Protein AF-Q9XST3-F1 (afdb_monomer_lite)

Structure (mmCIF, N/CA/C/O backbone):
data_AF-Q9XST3-F1
#
_entry.id   AF-Q9XST3-F1
#
loop_
_atom_site.group_PDB
_atom_site.id
_atom_site.type_symbol
_atom_site.label_atom_id
_atom_site.label_alt_id
_atom_site.label_comp_id
_atom_site.label_asym_id
_atom_site.label_entity_id
_atom_site.label_seq_id
_atom_site.pdbx_PDB_ins_code
_atom_site.Cartn_x
_atom_site.Cartn_y
_atom_site.Cartn_z
_atom_site.occupancy
_atom_site.B_iso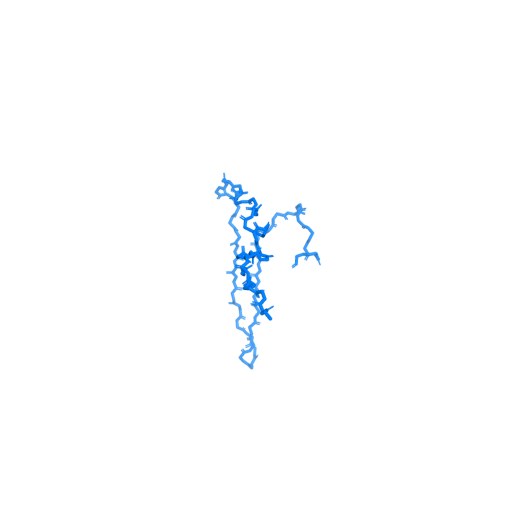_or_equiv
_atom_site.auth_seq_id
_atom_site.auth_comp_id
_atom_site.auth_asym_id
_atom_site.auth_atom_id
_atom_site.pdbx_PDB_model_num
ATOM 1 N N . MET A 1 1 ? 47.473 -15.758 29.747 1.00 46.44 1 MET A N 1
ATOM 2 C CA . MET A 1 1 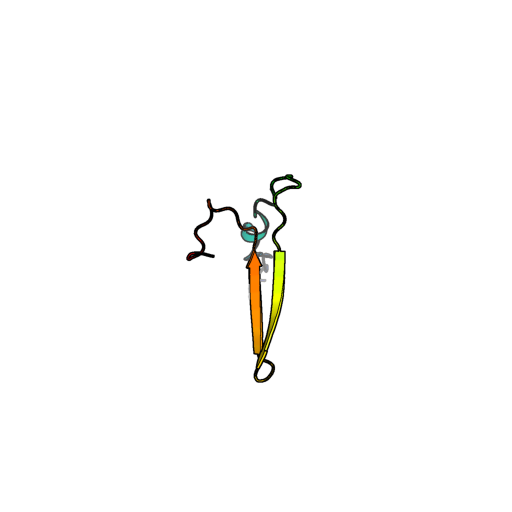? 47.742 -14.831 28.627 1.00 46.44 1 MET A CA 1
ATOM 3 C C . MET A 1 1 ? 46.473 -14.748 27.798 1.00 46.44 1 MET A C 1
ATOM 5 O O . MET A 1 1 ? 46.185 -15.689 27.074 1.00 46.44 1 MET A O 1
ATOM 9 N N . SER A 1 2 ? 45.650 -13.720 28.013 1.00 55.72 2 SER A N 1
ATOM 10 C CA . SER A 1 2 ? 44.386 -13.570 27.280 1.00 55.72 2 SER A CA 1
ATOM 11 C C . SER A 1 2 ? 44.685 -12.959 25.916 1.00 55.72 2 SER A C 1
ATOM 13 O O . SER A 1 2 ? 45.294 -11.894 25.852 1.00 55.72 2 SER A O 1
ATOM 15 N N . ALA A 1 3 ? 44.310 -13.649 24.842 1.00 65.19 3 ALA A N 1
ATOM 16 C CA . ALA A 1 3 ? 44.471 -13.148 23.484 1.00 65.19 3 ALA A CA 1
ATOM 17 C C . ALA A 1 3 ? 43.594 -11.901 23.286 1.00 65.19 3 ALA A C 1
ATOM 19 O O . ALA A 1 3 ? 42.422 -11.895 23.661 1.00 65.19 3 ALA A O 1
ATOM 20 N N . ILE A 1 4 ? 44.172 -10.844 22.715 1.00 68.38 4 ILE A N 1
ATOM 21 C CA . ILE A 1 4 ? 43.434 -9.653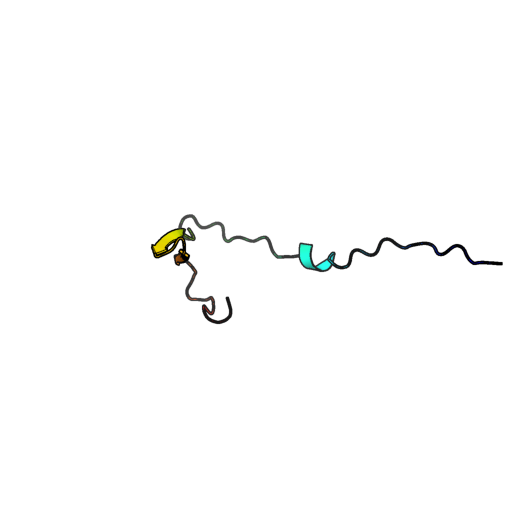 22.291 1.00 68.38 4 ILE A CA 1
ATOM 22 C C . ILE A 1 4 ? 42.521 -10.085 21.145 1.00 68.38 4 ILE A C 1
ATOM 24 O O . ILE A 1 4 ? 42.991 -10.463 20.072 1.00 68.38 4 ILE A O 1
ATOM 28 N N . GLN A 1 5 ? 41.213 -10.067 21.386 1.00 68.81 5 GLN A N 1
ATOM 29 C CA . GLN A 1 5 ? 40.228 -10.400 20.371 1.00 68.81 5 GLN A CA 1
ATOM 30 C C . GLN A 1 5 ? 40.052 -9.181 19.465 1.00 68.81 5 GLN A C 1
ATOM 32 O O . GLN A 1 5 ? 39.466 -8.174 19.854 1.00 68.81 5 GLN A O 1
ATOM 37 N N . ASN A 1 6 ? 40.638 -9.256 18.271 1.00 68.38 6 ASN A N 1
ATOM 38 C CA . ASN A 1 6 ? 40.492 -8.240 17.238 1.00 68.38 6 ASN A CA 1
ATOM 39 C C . ASN A 1 6 ? 39.045 -8.301 16.724 1.00 68.38 6 ASN A C 1
ATOM 41 O O . ASN A 1 6 ? 38.687 -9.220 15.978 1.00 68.38 6 ASN A O 1
ATOM 45 N N . LEU A 1 7 ? 38.191 -7.392 17.205 1.00 69.12 7 LEU A N 1
ATOM 46 C CA . LEU A 1 7 ? 36.795 -7.302 16.788 1.00 69.12 7 LEU A CA 1
ATOM 47 C C . LEU A 1 7 ? 36.768 -6.813 15.338 1.00 69.12 7 LEU A C 1
ATOM 49 O O . LEU A 1 7 ? 36.840 -5.618 15.066 1.00 69.12 7 LEU A O 1
ATOM 53 N N . HIS A 1 8 ? 36.710 -7.758 14.403 1.00 70.50 8 HIS A N 1
ATOM 54 C CA . HIS A 1 8 ? 36.522 -7.439 12.998 1.00 70.50 8 HIS A CA 1
ATOM 55 C C . HIS A 1 8 ? 35.125 -6.833 12.850 1.00 70.50 8 HIS A C 1
ATOM 57 O O . HIS A 1 8 ? 34.137 -7.456 13.237 1.00 70.50 8 HIS A O 1
ATOM 63 N N . SER A 1 9 ? 35.053 -5.608 12.328 1.00 74.00 9 SER A N 1
ATOM 64 C CA . SER A 1 9 ? 33.784 -4.960 12.004 1.00 74.00 9 SER A CA 1
ATOM 65 C C . SER A 1 9 ? 33.098 -5.772 10.906 1.00 74.00 9 SER A C 1
ATOM 67 O O . SER A 1 9 ? 33.488 -5.699 9.743 1.00 74.00 9 SER A O 1
ATOM 69 N N . PHE A 1 10 ? 32.117 -6.583 11.288 1.00 78.44 10 PHE A N 1
ATOM 70 C CA . PHE A 1 10 ? 31.267 -7.340 10.379 1.00 78.44 10 PHE A CA 1
ATOM 71 C C . PHE A 1 10 ? 29.925 -6.623 10.302 1.00 78.44 10 PHE A C 1
ATOM 73 O O . PHE A 1 10 ? 29.233 -6.517 11.314 1.00 78.44 10 PHE A O 1
ATOM 80 N N . ASP A 1 11 ? 29.587 -6.102 9.125 1.00 79.50 11 ASP A N 1
ATOM 81 C CA . ASP A 1 11 ? 28.273 -5.523 8.870 1.00 79.50 11 ASP A CA 1
ATOM 82 C C . ASP A 1 11 ? 27.314 -6.640 8.421 1.00 79.50 11 ASP A C 1
ATOM 84 O O . ASP A 1 11 ? 27.446 -7.141 7.300 1.00 79.50 11 ASP A O 1
ATOM 88 N N . PRO A 1 12 ? 26.353 -7.052 9.269 1.00 80.81 12 PRO A N 1
ATOM 89 C CA . PRO A 1 12 ? 25.409 -8.113 8.935 1.00 80.81 12 PRO A CA 1
ATOM 90 C C . PRO A 1 12 ? 24.401 -7.713 7.844 1.00 80.81 12 PRO A C 1
ATOM 92 O O . PRO A 1 12 ? 23.632 -8.569 7.408 1.00 80.81 12 PRO A O 1
ATOM 95 N N . PHE A 1 13 ? 24.390 -6.453 7.394 1.00 78.81 13 PHE A N 1
ATOM 96 C CA . PHE A 1 13 ? 23.468 -5.937 6.379 1.00 78.81 13 PHE A CA 1
ATOM 97 C C . PHE A 1 13 ? 24.165 -5.477 5.089 1.00 78.81 13 PHE A C 1
ATOM 99 O O . PHE A 1 13 ? 23.512 -4.898 4.221 1.00 78.81 13 PHE A O 1
ATOM 106 N N . ALA A 1 14 ? 25.454 -5.791 4.905 1.00 78.94 14 ALA A N 1
ATOM 107 C CA . ALA A 1 14 ? 26.226 -5.389 3.723 1.00 78.94 14 ALA A CA 1
ATOM 108 C C . ALA A 1 14 ? 25.614 -5.853 2.380 1.00 78.94 14 ALA A C 1
ATOM 110 O O . ALA A 1 14 ? 25.829 -5.222 1.344 1.00 78.94 14 ALA A O 1
ATOM 111 N N . ASP A 1 15 ?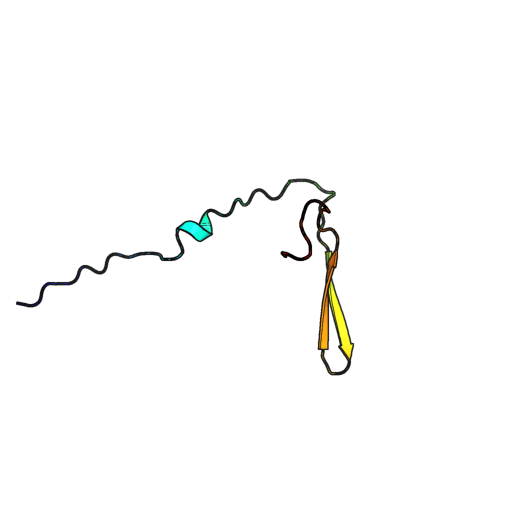 24.835 -6.939 2.385 1.00 74.38 15 ASP A N 1
ATOM 112 C CA . ASP A 1 15 ? 24.144 -7.449 1.195 1.00 74.38 15 ASP A CA 1
ATOM 113 C C . ASP A 1 15 ? 22.754 -6.834 0.970 1.00 74.38 15 ASP A C 1
ATOM 115 O O . ASP A 1 15 ? 22.252 -6.872 -0.151 1.00 74.38 15 ASP A O 1
ATOM 119 N N . ALA A 1 16 ? 22.147 -6.218 1.989 1.00 70.94 16 ALA A N 1
ATOM 120 C CA . ALA A 1 16 ? 20.835 -5.575 1.876 1.00 70.94 16 ALA A CA 1
ATOM 121 C C . ALA A 1 16 ? 20.903 -4.221 1.146 1.00 70.94 16 ALA A C 1
ATOM 123 O O . ALA A 1 16 ? 19.935 -3.803 0.518 1.00 70.94 16 ALA A O 1
ATOM 124 N N . SER A 1 17 ? 22.063 -3.561 1.182 1.00 63.84 17 SER A N 1
ATOM 125 C CA . SER A 1 17 ? 22.322 -2.279 0.508 1.00 63.84 17 SER A CA 1
ATOM 126 C C . SER A 1 17 ? 22.542 -2.409 -1.006 1.00 63.84 17 SER A C 1
ATOM 128 O O . SER A 1 17 ? 22.695 -1.402 -1.687 1.00 63.84 17 SER A O 1
ATOM 130 N N . LYS A 1 18 ? 22.587 -3.637 -1.541 1.00 62.69 18 LYS A N 1
ATOM 131 C CA . LYS A 1 18 ? 22.711 -3.931 -2.981 1.00 62.69 18 LYS A CA 1
ATOM 132 C C . LYS A 1 18 ? 21.340 -4.133 -3.643 1.00 62.69 18 LYS A C 1
ATOM 134 O O . LYS A 1 18 ? 21.229 -4.878 -4.614 1.00 62.69 18 LYS A O 1
ATOM 139 N N . GLY A 1 19 ? 20.290 -3.543 -3.072 1.00 55.00 19 GLY A N 1
ATOM 140 C CA . GLY A 1 19 ? 18.983 -3.470 -3.711 1.00 55.00 19 GLY A CA 1
ATOM 141 C C . GLY A 1 19 ? 19.086 -2.587 -4.948 1.00 55.00 19 GLY A C 1
ATOM 142 O O . GLY A 1 19 ? 19.608 -1.481 -4.880 1.00 55.00 19 GLY A O 1
ATOM 143 N N . ASP A 1 20 ? 18.654 -3.120 -6.081 1.00 57.16 20 ASP A N 1
ATOM 144 C CA . ASP A 1 20 ? 18.626 -2.435 -7.365 1.00 57.16 20 ASP A CA 1
ATOM 145 C C . ASP A 1 20 ? 17.701 -1.205 -7.282 1.00 57.16 20 ASP A C 1
ATOM 147 O O . ASP A 1 20 ? 16.484 -1.323 -7.392 1.00 57.16 20 ASP A O 1
ATOM 151 N N . ASP A 1 21 ? 18.277 -0.019 -7.061 1.00 57.94 21 ASP A N 1
ATOM 152 C CA . ASP A 1 21 ? 17.596 1.290 -7.070 1.00 57.94 21 ASP A CA 1
ATOM 153 C C . ASP A 1 21 ? 17.163 1.716 -8.494 1.00 57.94 21 ASP A C 1
ATOM 155 O O . ASP A 1 21 ? 16.976 2.901 -8.788 1.00 57.94 21 ASP A O 1
ATOM 159 N N . LEU A 1 22 ? 17.004 0.767 -9.421 1.00 55.91 22 LEU A N 1
ATOM 160 C CA . LEU A 1 22 ? 16.463 1.020 -10.751 1.00 55.91 22 LEU A CA 1
ATOM 161 C C . LEU A 1 22 ? 14.940 1.145 -10.661 1.00 55.91 22 LEU A C 1
ATOM 163 O O . LEU A 1 22 ? 14.180 0.287 -11.105 1.00 55.91 22 LEU A O 1
ATOM 167 N N . LEU A 1 23 ? 14.484 2.265 -10.099 1.00 56.75 23 LEU A N 1
ATOM 168 C CA . LEU A 1 23 ? 13.136 2.749 -10.365 1.00 56.75 23 LEU A CA 1
ATOM 169 C C . LEU A 1 23 ? 13.021 2.986 -11.883 1.00 56.75 23 LEU A C 1
ATOM 171 O O . LEU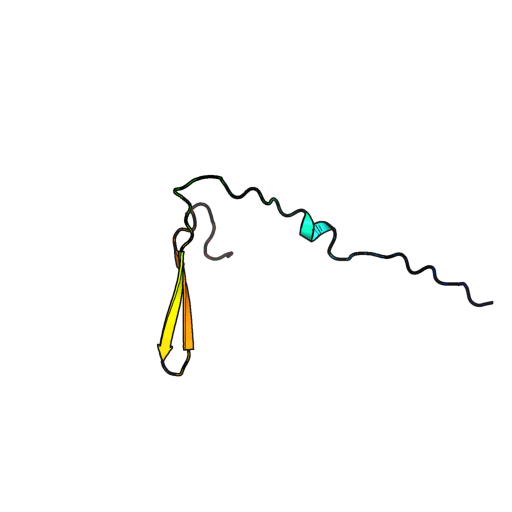 A 1 23 ? 13.832 3.744 -12.430 1.00 56.75 23 LEU A O 1
ATOM 175 N N . PRO A 1 24 ? 12.055 2.367 -12.590 1.00 53.19 24 PRO A N 1
ATOM 176 C CA . PRO A 1 24 ? 11.829 2.686 -13.987 1.00 53.19 24 PRO A CA 1
ATOM 177 C C . PRO A 1 24 ? 11.481 4.173 -14.103 1.00 53.19 24 PRO A C 1
ATOM 179 O O . PRO A 1 24 ? 10.547 4.683 -13.486 1.00 53.19 24 PRO A O 1
ATOM 182 N N . ALA A 1 25 ? 12.301 4.892 -14.868 1.00 52.81 25 ALA A N 1
ATOM 183 C CA . ALA A 1 25 ? 12.094 6.290 -15.198 1.00 52.81 25 ALA A CA 1
ATOM 184 C C . ALA A 1 25 ? 10.940 6.400 -16.208 1.00 52.81 25 ALA A C 1
ATOM 186 O O . ALA A 1 25 ? 11.163 6.487 -17.414 1.00 52.81 25 ALA A O 1
ATOM 187 N N . GLY A 1 26 ? 9.705 6.369 -15.712 1.00 51.22 26 GLY A N 1
ATOM 188 C CA . GLY A 1 26 ? 8.493 6.546 -16.502 1.00 51.22 26 GLY A CA 1
ATOM 189 C C . GLY A 1 26 ? 7.522 7.463 -15.771 1.00 51.22 26 GLY A C 1
ATOM 190 O O . GLY A 1 26 ? 7.040 7.147 -14.691 1.00 51.22 26 GLY A O 1
ATOM 191 N N . THR A 1 27 ? 7.196 8.611 -16.359 1.00 52.03 27 THR A N 1
ATOM 192 C CA . THR A 1 27 ? 6.227 9.588 -15.825 1.00 52.03 27 THR A CA 1
ATOM 193 C C . THR A 1 27 ? 4.775 9.073 -15.777 1.00 52.03 27 THR A C 1
ATOM 195 O O . THR A 1 27 ? 3.868 9.841 -15.470 1.00 52.03 27 THR A O 1
ATOM 198 N N . GLU A 1 28 ? 4.546 7.791 -16.074 1.00 54.06 28 GLU A N 1
ATOM 199 C CA . GLU A 1 28 ? 3.253 7.097 -15.994 1.00 54.06 28 GLU A CA 1
ATOM 200 C C . GLU A 1 28 ? 3.162 6.143 -14.779 1.00 54.06 28 GLU A C 1
ATOM 202 O O . GLU A 1 28 ? 2.065 5.713 -14.428 1.00 54.06 28 GLU A O 1
ATOM 207 N N . ASP A 1 29 ? 4.267 5.915 -14.053 1.00 65.38 29 ASP A N 1
ATOM 208 C CA . ASP A 1 29 ? 4.373 4.961 -12.934 1.00 65.38 29 ASP A CA 1
ATOM 209 C C . ASP A 1 29 ? 4.197 5.624 -11.552 1.00 65.38 29 ASP A C 1
ATOM 211 O O . ASP A 1 29 ? 4.914 5.347 -10.585 1.00 65.38 29 ASP A O 1
ATOM 215 N N . TYR A 1 30 ? 3.248 6.554 -11.422 1.00 76.12 30 TYR A N 1
ATOM 216 C CA . TYR A 1 30 ? 2.977 7.173 -10.123 1.00 76.12 30 TYR A CA 1
ATOM 217 C C . TYR A 1 30 ? 2.205 6.221 -9.207 1.00 76.12 30 TYR A C 1
ATOM 219 O O . TYR A 1 30 ? 1.002 6.000 -9.359 1.00 76.12 30 TYR A O 1
ATOM 227 N N . ILE A 1 31 ? 2.886 5.730 -8.173 1.00 85.62 31 ILE A N 1
ATOM 228 C CA . ILE A 1 31 ? 2.239 5.006 -7.082 1.00 85.62 31 ILE A CA 1
ATOM 229 C C . ILE A 1 31 ? 1.553 6.017 -6.158 1.00 85.62 31 ILE A C 1
ATOM 231 O O . ILE A 1 31 ? 2.187 6.856 -5.513 1.00 85.62 31 ILE A O 1
ATOM 235 N N . HIS A 1 32 ? 0.233 5.919 -6.042 1.00 90.06 32 HIS A N 1
ATOM 236 C CA . HIS A 1 32 ? -0.539 6.728 -5.110 1.00 90.06 32 HIS A CA 1
ATOM 237 C C . HIS A 1 32 ? -0.710 5.995 -3.783 1.00 90.06 32 HIS A C 1
ATOM 239 O O . HIS A 1 32 ? -1.487 5.043 -3.678 1.00 90.06 32 HIS A O 1
ATOM 245 N N . ILE A 1 33 ? -0.052 6.497 -2.742 1.00 92.75 33 ILE A N 1
ATOM 246 C CA . ILE A 1 33 ? -0.276 6.064 -1.362 1.00 92.75 33 ILE A CA 1
ATOM 247 C C . ILE A 1 33 ? -1.237 7.051 -0.708 1.00 92.75 33 ILE A C 1
ATOM 249 O O . ILE A 1 33 ? -0.979 8.254 -0.652 1.00 92.75 33 ILE A O 1
ATOM 253 N N . ARG A 1 34 ? -2.374 6.550 -0.225 1.00 94.19 34 ARG A N 1
ATOM 254 C CA . ARG A 1 34 ? -3.406 7.367 0.423 1.00 94.19 34 ARG A CA 1
ATOM 255 C C . ARG A 1 34 ? -3.734 6.812 1.795 1.00 94.19 34 ARG A C 1
ATOM 257 O O . ARG A 1 34 ? -3.838 5.600 1.968 1.00 94.19 34 ARG A O 1
ATOM 264 N N . ILE A 1 35 ? -3.965 7.710 2.745 1.00 96.75 35 ILE A N 1
ATOM 265 C CA . ILE A 1 35 ? -4.426 7.370 4.089 1.00 96.75 35 ILE A CA 1
ATOM 266 C C . ILE A 1 35 ? -5.891 7.773 4.198 1.00 96.75 35 ILE A C 1
ATOM 268 O O . ILE A 1 35 ? -6.246 8.934 4.003 1.00 96.75 35 ILE A O 1
ATOM 272 N N . GLN A 1 36 ? -6.744 6.806 4.512 1.00 96.56 36 GLN A N 1
ATOM 273 C CA . GLN A 1 36 ? -8.165 7.023 4.750 1.00 96.56 36 GLN A CA 1
ATOM 274 C C . GLN A 1 36 ? -8.454 6.859 6.235 1.00 96.56 36 GLN A C 1
ATOM 276 O O . GLN A 1 36 ? -8.146 5.824 6.826 1.00 96.56 36 GLN A O 1
ATOM 281 N N . GLN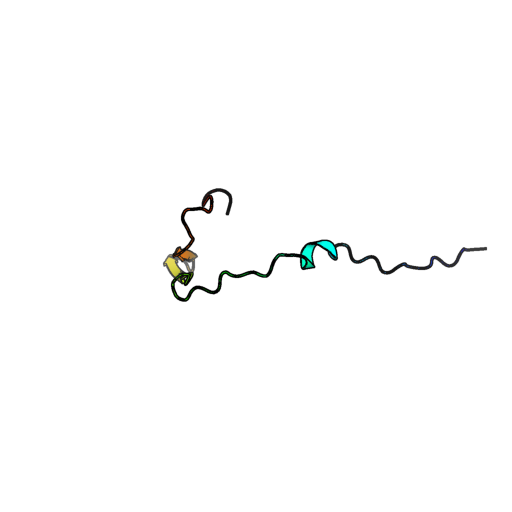 A 1 37 ? -9.078 7.858 6.848 1.00 96.62 37 GLN A N 1
ATOM 282 C CA . GLN A 1 37 ? -9.510 7.747 8.233 1.00 96.62 37 GLN A CA 1
ATOM 283 C C . GLN A 1 37 ? -10.739 6.837 8.340 1.00 96.62 37 GLN A C 1
ATOM 285 O O . GLN A 1 37 ? -11.708 6.959 7.590 1.00 96.62 37 GLN A O 1
ATOM 290 N N . ARG A 1 38 ? -10.692 5.907 9.289 1.00 97.00 38 ARG A N 1
ATOM 291 C CA . ARG A 1 38 ? -11.793 5.032 9.689 1.00 97.00 38 ARG A CA 1
ATOM 292 C C . ARG A 1 38 ? -12.247 5.397 11.106 1.00 97.00 38 ARG A C 1
ATOM 294 O O . ARG A 1 38 ? -11.711 6.281 11.775 1.00 97.00 38 ARG A O 1
ATOM 301 N N . ASN A 1 39 ? -13.299 4.734 11.554 1.00 95.56 39 ASN A N 1
ATOM 302 C CA . ASN A 1 39 ? -13.871 4.913 12.880 1.00 95.56 39 ASN A CA 1
ATOM 303 C C . ASN A 1 39 ? -12.887 4.531 14.001 1.00 95.56 39 ASN A C 1
ATOM 305 O O . ASN A 1 39 ? -11.996 3.700 13.835 1.00 95.56 39 ASN A O 1
ATOM 309 N N . GLY A 1 40 ? -13.056 5.160 15.167 1.00 94.06 40 GLY A N 1
ATOM 310 C CA . GLY A 1 40 ? -12.268 4.839 16.360 1.00 94.06 40 GLY A CA 1
ATOM 311 C C . GLY A 1 40 ? -10.769 5.112 16.215 1.00 94.06 40 GLY A C 1
ATOM 312 O O . GLY A 1 40 ? -9.970 4.336 16.726 1.00 94.06 40 GLY A O 1
ATOM 313 N N . ARG A 1 41 ? -10.385 6.181 15.497 1.00 93.06 41 ARG A N 1
ATOM 314 C CA . ARG A 1 41 ? -8.981 6.537 15.191 1.00 93.06 41 ARG A CA 1
ATOM 315 C C . ARG A 1 41 ? -8.224 5.489 14.360 1.00 93.06 41 ARG A C 1
ATOM 317 O O . ARG A 1 41 ? -7.010 5.591 14.224 1.00 93.06 41 ARG A O 1
ATOM 324 N N . LYS A 1 42 ? -8.916 4.497 13.790 1.00 96.94 42 LYS A N 1
ATOM 325 C CA . LYS A 1 42 ? -8.322 3.564 12.828 1.00 96.94 42 LYS A CA 1
ATOM 326 C C . LYS A 1 42 ? -8.089 4.282 11.502 1.00 96.94 42 LYS A C 1
ATOM 328 O O . LYS A 1 42 ? -8.818 5.210 11.160 1.00 96.94 42 LYS A O 1
ATOM 333 N N . THR A 1 43 ? -7.117 3.832 10.729 1.00 96.81 43 THR A N 1
ATOM 334 C CA . THR A 1 43 ? -6.866 4.310 9.367 1.00 96.81 43 THR A CA 1
ATOM 335 C C . THR A 1 43 ? -6.669 3.118 8.439 1.00 96.81 43 THR A C 1
ATOM 337 O O . THR A 1 43 ? -6.315 2.025 8.878 1.00 96.81 43 THR A O 1
ATOM 340 N N . LEU A 1 44 ? -6.958 3.312 7.156 1.00 96.56 44 LEU A N 1
ATOM 341 C CA . LEU A 1 44 ? -6.674 2.361 6.091 1.00 96.56 44 LEU A CA 1
ATOM 342 C C . LEU A 1 44 ? -5.701 3.025 5.121 1.00 96.56 44 LEU A C 1
ATOM 344 O O . LEU A 1 44 ? -6.029 4.058 4.536 1.00 96.56 44 LEU A O 1
ATOM 348 N N . THR A 1 45 ? -4.530 2.426 4.945 1.00 95.81 45 THR A N 1
ATOM 349 C CA . THR A 1 45 ? -3.576 2.847 3.919 1.00 95.81 45 THR A CA 1
ATOM 350 C C . THR A 1 45 ? -3.863 2.064 2.648 1.00 95.81 45 THR A C 1
ATOM 352 O O . THR A 1 45 ? -3.888 0.837 2.666 1.00 95.81 45 THR A O 1
ATOM 355 N N . THR A 1 46 ? -4.118 2.767 1.550 1.00 93.31 46 THR A N 1
ATOM 356 C CA . THR A 1 46 ? -4.351 2.164 0.235 1.00 93.31 46 THR A CA 1
ATOM 357 C C . THR A 1 46 ? -3.240 2.568 -0.711 1.00 93.31 46 THR A C 1
ATOM 359 O O . THR A 1 46 ? -2.898 3.751 -0.771 1.00 93.31 46 THR A O 1
ATOM 362 N N . VAL A 1 47 ? -2.738 1.602 -1.473 1.00 91.06 47 VAL A N 1
ATOM 363 C CA . VAL A 1 47 ? -1.752 1.818 -2.530 1.00 91.06 47 VAL A CA 1
ATOM 364 C C . VAL A 1 47 ? -2.433 1.568 -3.875 1.00 91.06 47 VAL A C 1
ATOM 366 O O . VAL A 1 47 ? -3.127 0.565 -4.043 1.00 91.06 47 VAL A O 1
ATOM 369 N N . GLN A 1 48 ? -2.298 2.508 -4.805 1.00 88.38 48 GLN A N 1
ATOM 370 C CA . GLN A 1 48 ? -2.834 2.435 -6.169 1.00 88.38 48 GLN A CA 1
ATOM 371 C C . GLN A 1 48 ? -1.706 2.707 -7.168 1.00 88.38 48 GLN A C 1
ATOM 373 O O . GLN A 1 48 ? -0.754 3.398 -6.822 1.00 88.38 48 GLN A O 1
ATOM 378 N N . GLY A 1 49 ? -1.823 2.196 -8.395 1.00 82.12 49 GLY A N 1
ATOM 379 C CA . GLY A 1 49 ? -0.789 2.374 -9.423 1.00 82.12 49 GLY A CA 1
ATOM 380 C C . GLY A 1 49 ? 0.377 1.384 -9.325 1.00 82.12 49 GLY A C 1
ATOM 381 O O . GLY A 1 49 ? 1.456 1.675 -9.814 1.00 82.12 49 GLY A O 1
ATOM 382 N N . ILE A 1 50 ? 0.184 0.226 -8.680 1.00 84.31 50 ILE A N 1
ATOM 383 C CA . ILE A 1 50 ? 1.150 -0.881 -8.755 1.00 84.31 50 ILE A CA 1
ATOM 384 C C . ILE A 1 50 ? 0.917 -1.616 -10.078 1.00 84.31 50 ILE A C 1
ATOM 386 O O . ILE A 1 50 ? -0.231 -1.966 -10.366 1.00 84.31 50 ILE A O 1
ATOM 390 N N . ALA A 1 51 ? 1.982 -1.861 -10.847 1.00 83.00 51 ALA A N 1
ATOM 391 C CA . ALA A 1 51 ? 1.906 -2.619 -12.093 1.00 83.00 51 ALA A CA 1
ATOM 392 C C . ALA A 1 51 ? 1.336 -4.030 -11.862 1.00 83.00 51 ALA A C 1
ATOM 394 O O . ALA A 1 51 ? 1.591 -4.663 -10.834 1.00 83.00 51 ALA A O 1
ATOM 395 N N . ASP A 1 52 ? 0.557 -4.528 -12.823 1.00 79.50 52 ASP A N 1
ATOM 396 C CA . ASP A 1 52 ? -0.114 -5.829 -12.709 1.00 79.50 52 ASP A CA 1
ATOM 397 C C . ASP A 1 52 ? 0.850 -7.023 -12.799 1.00 79.50 52 ASP A C 1
ATOM 399 O O . ASP A 1 52 ? 0.489 -8.130 -12.401 1.00 79.50 52 ASP A O 1
ATOM 403 N N . ASP A 1 53 ? 2.090 -6.782 -13.230 1.00 82.75 53 ASP A N 1
ATOM 404 C CA . ASP A 1 53 ? 3.178 -7.765 -13.234 1.00 82.75 53 ASP A CA 1
ATOM 405 C C . ASP A 1 53 ? 3.607 -8.173 -11.812 1.00 82.75 53 ASP A C 1
ATOM 407 O O . ASP A 1 53 ? 4.222 -9.225 -11.614 1.00 82.75 53 ASP A O 1
ATOM 411 N N . TYR A 1 54 ? 3.259 -7.370 -10.800 1.00 80.94 54 TYR A N 1
ATOM 412 C CA . TYR A 1 54 ? 3.516 -7.691 -9.401 1.00 80.94 54 TYR A CA 1
ATOM 413 C C . TYR A 1 54 ? 2.380 -8.513 -8.785 1.00 80.94 54 TYR A C 1
ATOM 415 O O . TYR A 1 54 ? 1.198 -8.162 -8.838 1.00 80.94 54 TYR A O 1
ATOM 423 N N . ASP A 1 55 ? 2.751 -9.590 -8.089 1.00 85.56 55 ASP A N 1
ATOM 424 C CA . ASP A 1 55 ? 1.810 -10.388 -7.305 1.00 85.56 55 ASP A CA 1
ATOM 425 C C . ASP A 1 55 ? 1.407 -9.647 -6.021 1.00 85.56 55 ASP A C 1
ATOM 427 O O . ASP A 1 55 ? 2.118 -9.648 -5.014 1.00 85.56 55 ASP A O 1
ATOM 431 N N . LYS A 1 56 ? 0.209 -9.056 -6.047 1.00 83.88 56 LYS A N 1
ATOM 432 C CA . LYS A 1 56 ? -0.383 -8.280 -4.944 1.00 83.88 56 LYS A CA 1
ATOM 433 C C . LYS A 1 56 ? -0.593 -9.086 -3.653 1.00 83.88 56 LYS A C 1
ATOM 435 O O . LYS A 1 56 ? -0.898 -8.482 -2.634 1.00 83.88 56 LYS A O 1
ATOM 440 N N . LYS A 1 57 ? -0.499 -10.424 -3.680 1.00 86.44 57 LYS A N 1
ATOM 441 C CA . LYS A 1 57 ? -0.589 -11.266 -2.469 1.00 86.44 57 LYS A CA 1
ATOM 442 C C . LYS A 1 57 ? 0.764 -11.530 -1.812 1.00 86.44 57 LYS A C 1
ATOM 444 O O . LYS A 1 57 ? 0.789 -11.966 -0.664 1.00 86.44 57 LYS A O 1
ATOM 449 N N . LYS A 1 58 ? 1.856 -11.366 -2.561 1.00 84.81 58 LYS A N 1
ATOM 450 C CA . LYS A 1 58 ? 3.226 -11.528 -2.054 1.00 84.81 58 LYS A CA 1
ATOM 451 C C . LYS A 1 58 ? 3.812 -10.221 -1.526 1.00 84.81 58 LYS A C 1
ATOM 453 O O . LYS A 1 58 ? 4.757 -10.281 -0.746 1.00 84.81 58 LYS A O 1
ATOM 458 N N . LEU A 1 59 ? 3.274 -9.094 -1.989 1.00 78.50 59 LEU A N 1
ATOM 459 C CA . LEU A 1 59 ? 3.504 -7.752 -1.454 1.00 78.50 59 LEU A CA 1
ATOM 460 C C . LEU A 1 59 ? 2.790 -7.573 -0.108 1.00 78.50 59 LEU A C 1
ATOM 462 O O . LEU A 1 59 ? 3.401 -6.951 0.787 1.00 78.50 59 LEU A O 1
#

Foldseek 3Di:
DDDDPPPDDDDPCPVVVPPPPCDPPDPQQDWDWDWAADPPRDIDIDIPRDDPVDDPVVD

Sequence (59 aa):
MSAIQNLHSFDPFADASKGDDLLPAGTEDYIHIRIQQRNGRKTLTTVQGIADDYDKKKL

pLDDT: mean 77.04, std 15.02, range [46.44, 97.0]

Radius of gyration: 21.66 Å; chains: 1; bounding box: 62×24×45 Å

Secondary structure (DSSP, 8-state):
-----------TTTTGGG--------TT---EEEEEE-GGG-EEEEEE---TTS-TTT-

Organism: Canis lupus familiaris (NCBI:txid9615)

InterPro domains:
  IPR001950 SUI1 domain [PF01253] (28-59)
  IPR001950 SUI1 domain [PS50296] (31-59)
  IPR036877 SUI1 domain superfamily [SSF55159] (3-59)